Protein AF-A0A438CSS2-F1 (afdb_monomer_lite)

Secondary structure (DSSP, 8-state):
--HHHHHHHHHHHHHHHHHS--PPP--S---SHHHHHHHHHHT--TT-SS-------SSSHHHHHHHHHHHHGGG-SS-----SHHHHTTTTTT--

Foldseek 3Di:
DDPVVVVVVVVVVVVVVVVDDDQDDADDDDPPLVVLLVVQVVQDPLVDPDDGDDDDDDPCRVNSVSSNCRVCVVSDPDDDDDPPCVVVCVVPVNDD

Radius of gyration: 18.26 Å; chains: 1; bounding box: 40×34×48 Å

InterPro domains:
  IPR027417 P-loop containing nucleoside triphosphate hydrolase [G3DSA:3.40.50.300] (15-96)
  IPR027417 P-loop containing nucleoside triphosphate hydrolase [SSF52540] (20-92)
  IPR044974 Disease resistance protein, plants [PTHR11017] (5-90)

Organism: Vitis vinifera (NCBI:txid29760)

Sequence (96 aa):
MDRFEAEFIEDIIGEIRRLIPKLVHVGENMVGMDENLKEVKSLIDAQSNEVSMVGIYGIGKTTIAKVVYNDMLVQFKRHNFLENVREKSKDDDGLL

Structure (mmCIF, N/CA/C/O backbone):
data_AF-A0A438CSS2-F1
#
_entry.id   AF-A0A438CSS2-F1
#
loop_
_atom_site.group_PDB
_atom_site.id
_atom_site.type_symbol
_atom_site.label_atom_id
_atom_site.label_alt_id
_atom_site.label_comp_id
_atom_site.label_asym_id
_atom_site.label_entity_id
_atom_site.label_seq_id
_atom_site.pdbx_PDB_ins_code
_atom_site.Cartn_x
_atom_site.Cartn_y
_atom_site.Cartn_z
_atom_site.occupancy
_atom_site.B_iso_or_equiv
_atom_site.auth_seq_id
_atom_site.auth_comp_id
_atom_site.auth_asym_id
_atom_site.auth_atom_id
_atom_site.pdbx_PDB_model_num
ATOM 1 N N . MET A 1 1 ? 19.729 -12.582 -33.962 1.00 62.34 1 MET A N 1
ATOM 2 C CA . MET A 1 1 ? 19.394 -11.459 -33.075 1.00 62.34 1 MET A CA 1
ATOM 3 C C . MET A 1 1 ? 20.691 -10.721 -32.842 1.00 62.34 1 MET A C 1
ATOM 5 O O . MET A 1 1 ? 21.655 -11.355 -32.415 1.00 62.34 1 MET A O 1
ATOM 9 N N . ASP A 1 2 ? 20.753 -9.471 -33.277 1.00 84.81 2 ASP A N 1
ATOM 10 C CA . ASP A 1 2 ? 21.943 -8.631 -33.131 1.00 84.81 2 ASP A CA 1
ATOM 11 C C . ASP A 1 2 ? 22.145 -8.271 -31.646 1.00 84.81 2 ASP A C 1
ATOM 13 O O . ASP A 1 2 ? 21.181 -8.174 -30.883 1.00 84.81 2 ASP A O 1
ATOM 17 N N . ARG A 1 3 ? 23.392 -8.079 -31.211 1.00 80.56 3 ARG A N 1
ATOM 18 C CA . ARG A 1 3 ? 23.711 -7.659 -29.840 1.00 80.56 3 ARG A CA 1
ATOM 19 C C . ARG A 1 3 ? 23.076 -6.303 -29.517 1.00 80.56 3 ARG A C 1
ATOM 21 O O . ARG A 1 3 ? 22.608 -6.115 -28.400 1.00 80.56 3 ARG A O 1
ATOM 28 N N . PHE A 1 4 ? 23.008 -5.409 -30.504 1.00 87.88 4 PHE A N 1
ATOM 29 C CA . PHE A 1 4 ? 22.349 -4.107 -30.372 1.00 87.88 4 PHE A CA 1
ATOM 30 C C . PHE A 1 4 ? 20.827 -4.225 -30.221 1.00 87.88 4 PHE A C 1
ATOM 32 O O . PHE A 1 4 ? 20.227 -3.492 -29.440 1.00 87.88 4 PHE A O 1
ATOM 39 N N . GLU A 1 5 ? 20.195 -5.168 -30.927 1.00 89.19 5 GLU A N 1
ATOM 40 C CA . GLU A 1 5 ? 18.760 -5.440 -30.770 1.00 89.19 5 GLU A CA 1
ATOM 41 C C . GLU A 1 5 ? 18.449 -5.974 -29.368 1.00 89.19 5 GLU A C 1
ATOM 43 O O . GLU A 1 5 ? 17.453 -5.575 -28.770 1.00 89.19 5 GLU A O 1
ATOM 48 N N . ALA A 1 6 ? 19.301 -6.853 -28.829 1.00 92.25 6 ALA A N 1
ATOM 49 C CA . ALA A 1 6 ? 19.120 -7.411 -27.491 1.00 92.25 6 ALA A CA 1
ATOM 50 C C . ALA A 1 6 ? 19.229 -6.340 -26.389 1.00 92.25 6 ALA A C 1
ATOM 52 O O . ALA A 1 6 ? 18.357 -6.275 -25.527 1.00 92.25 6 ALA A O 1
ATOM 53 N N . GLU A 1 7 ? 20.242 -5.471 -26.452 1.00 94.31 7 GLU A N 1
ATOM 54 C CA . GLU A 1 7 ? 20.437 -4.367 -25.496 1.00 94.31 7 GLU A CA 1
ATOM 55 C C . GLU A 1 7 ? 19.260 -3.378 -25.532 1.00 94.31 7 GLU A C 1
ATOM 57 O O . GLU A 1 7 ? 18.692 -3.035 -24.497 1.00 94.31 7 GLU A O 1
ATOM 62 N N . PHE A 1 8 ? 18.795 -3.020 -26.732 1.00 94.06 8 PHE A N 1
ATOM 63 C CA . PHE A 1 8 ? 17.632 -2.147 -26.891 1.00 94.06 8 PHE A CA 1
ATOM 64 C C . PHE A 1 8 ? 1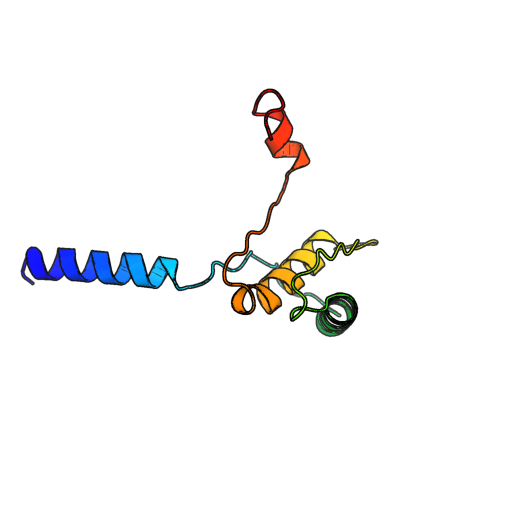6.339 -2.760 -26.323 1.00 94.06 8 PHE A C 1
ATOM 66 O O . PHE A 1 8 ? 15.521 -2.061 -25.722 1.00 94.06 8 PHE A O 1
ATOM 73 N N . ILE A 1 9 ? 16.142 -4.075 -26.477 1.00 94.81 9 ILE A N 1
ATOM 74 C CA . ILE A 1 9 ? 15.006 -4.787 -25.871 1.00 94.81 9 ILE A CA 1
ATOM 75 C C . ILE A 1 9 ? 15.110 -4.780 -24.339 1.00 94.81 9 ILE A C 1
ATOM 77 O O . ILE A 1 9 ? 14.093 -4.589 -23.667 1.00 94.81 9 ILE A O 1
ATOM 81 N N . GLU A 1 10 ? 16.302 -4.974 -23.773 1.00 95.12 10 GLU A N 1
ATOM 82 C CA . GLU A 1 10 ? 16.515 -4.928 -22.321 1.00 95.12 10 GLU A CA 1
ATOM 83 C C . GLU A 1 10 ? 16.206 -3.546 -21.737 1.00 95.12 10 GLU A C 1
ATOM 85 O O . GLU A 1 10 ? 15.513 -3.466 -20.716 1.00 95.12 10 GLU A O 1
ATOM 90 N N . ASP A 1 11 ? 16.615 -2.476 -22.419 1.00 94.94 11 ASP A N 1
ATOM 91 C CA . ASP A 1 11 ? 16.296 -1.098 -22.036 1.00 94.94 11 ASP A CA 1
ATOM 92 C C . ASP A 1 11 ? 14.782 -0.850 -22.032 1.00 94.94 11 ASP A C 1
ATOM 94 O O . ASP A 1 11 ? 14.226 -0.337 -21.054 1.00 94.94 11 ASP A O 1
ATOM 98 N N . ILE A 1 12 ? 14.079 -1.290 -23.085 1.00 94.38 12 ILE A N 1
ATOM 99 C CA . ILE A 1 12 ? 12.613 -1.194 -23.162 1.00 94.38 12 ILE A CA 1
ATOM 100 C C . ILE A 1 12 ? 11.957 -1.960 -22.007 1.00 94.38 12 ILE A C 1
ATOM 102 O O . ILE A 1 12 ? 11.047 -1.441 -21.354 1.00 94.38 12 ILE A O 1
ATOM 106 N N . ILE A 1 13 ? 12.406 -3.186 -21.726 1.00 93.50 13 ILE A N 1
ATOM 107 C CA . ILE A 1 13 ? 11.881 -3.993 -20.615 1.00 93.50 13 ILE A CA 1
ATOM 108 C C . ILE A 1 13 ? 12.140 -3.296 -19.274 1.00 93.50 13 ILE A C 1
ATOM 110 O O . ILE A 1 13 ? 11.265 -3.309 -18.401 1.00 93.50 13 ILE A O 1
ATOM 114 N N . GLY A 1 14 ? 13.317 -2.695 -19.095 1.00 89.44 14 GLY A N 1
ATOM 115 C CA . GLY A 1 14 ? 13.680 -1.927 -17.908 1.00 89.44 14 GLY A CA 1
ATOM 116 C C . GLY A 1 14 ? 12.716 -0.770 -17.661 1.00 89.44 14 GLY A C 1
ATOM 117 O O . GLY A 1 14 ? 12.168 -0.649 -16.563 1.00 89.44 14 GLY A O 1
ATOM 118 N N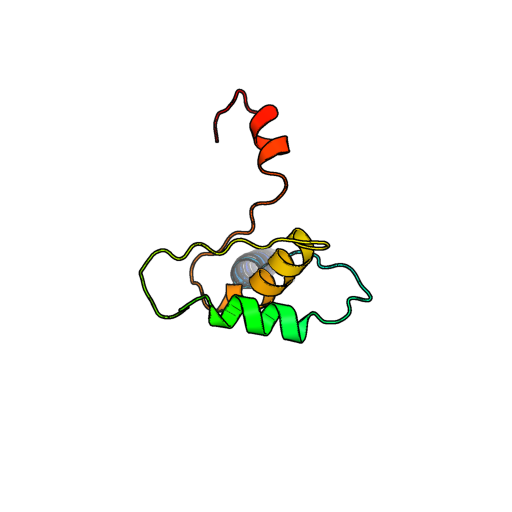 . GLU A 1 15 ? 12.436 0.020 -18.693 1.00 88.50 15 GLU A N 1
ATOM 119 C CA . GLU A 1 15 ? 11.516 1.154 -18.597 1.00 88.50 15 GLU A CA 1
ATOM 120 C C . GLU A 1 15 ? 10.063 0.708 -18.377 1.00 88.50 15 GLU A C 1
ATOM 122 O O . GLU A 1 15 ? 9.392 1.224 -17.480 1.00 88.50 15 GLU A O 1
ATOM 127 N N . ILE A 1 16 ? 9.590 -0.333 -19.071 1.00 87.06 16 ILE A N 1
ATOM 128 C CA . ILE A 1 16 ? 8.254 -0.907 -18.826 1.00 87.06 16 ILE A CA 1
ATOM 129 C C . ILE A 1 16 ? 8.120 -1.379 -17.372 1.00 87.06 16 ILE A C 1
ATOM 131 O O . ILE A 1 16 ? 7.124 -1.082 -16.712 1.00 87.06 16 ILE A O 1
ATOM 135 N N . ARG A 1 17 ? 9.127 -2.072 -16.826 1.00 82.75 17 ARG A N 1
ATOM 136 C CA . ARG A 1 17 ? 9.117 -2.536 -15.426 1.00 82.75 17 ARG A CA 1
ATOM 137 C C . ARG A 1 17 ? 9.053 -1.394 -14.413 1.00 82.75 17 ARG A C 1
ATOM 139 O O . ARG A 1 17 ? 8.558 -1.615 -13.311 1.00 82.75 17 ARG A O 1
ATOM 146 N N . ARG A 1 18 ? 9.564 -0.206 -14.750 1.00 77.81 18 ARG A N 1
ATOM 147 C CA . ARG A 1 18 ? 9.467 0.994 -13.899 1.00 77.81 18 ARG A CA 1
ATOM 148 C C . ARG A 1 18 ? 8.086 1.635 -13.963 1.00 77.81 18 ARG A C 1
ATOM 150 O O . ARG A 1 18 ? 7.664 2.234 -12.980 1.00 77.81 18 ARG A O 1
ATOM 157 N N . LEU A 1 19 ? 7.402 1.500 -15.098 1.00 78.94 19 LEU A N 1
ATOM 158 C CA . LEU A 1 19 ? 6.041 1.996 -15.305 1.00 78.94 19 LEU A CA 1
ATOM 159 C C . LEU A 1 19 ? 4.977 1.072 -14.702 1.00 78.94 19 LEU A C 1
ATOM 161 O O . LEU A 1 19 ? 3.912 1.550 -14.321 1.00 78.94 19 LEU A O 1
ATOM 165 N N . ILE A 1 20 ? 5.251 -0.233 -14.603 1.00 81.62 20 ILE A N 1
ATOM 166 C CA . ILE A 1 20 ? 4.342 -1.190 -13.967 1.00 81.62 20 ILE A CA 1
ATOM 167 C C . ILE A 1 20 ? 4.418 -1.013 -12.447 1.00 81.62 20 ILE A C 1
ATOM 169 O O . ILE A 1 20 ? 5.473 -1.253 -11.848 1.00 81.62 20 ILE A O 1
ATOM 173 N N . PRO A 1 21 ? 3.308 -0.651 -11.789 1.00 80.56 21 PRO A N 1
ATOM 174 C CA . PRO A 1 21 ? 3.329 -0.510 -10.353 1.00 80.56 21 PRO A CA 1
ATOM 175 C C . PRO A 1 21 ? 3.514 -1.864 -9.666 1.00 80.56 21 PRO A C 1
ATOM 177 O O . PRO A 1 21 ? 2.850 -2.852 -9.987 1.00 80.56 21 PRO A O 1
ATOM 180 N N . LYS A 1 22 ? 4.418 -1.912 -8.687 1.00 84.62 22 LYS A N 1
ATOM 181 C CA . LYS A 1 22 ? 4.652 -3.116 -7.888 1.00 84.62 22 LYS A CA 1
ATOM 182 C C . LYS A 1 22 ? 3.564 -3.247 -6.830 1.00 84.62 22 LYS A C 1
ATOM 184 O O . LYS A 1 22 ? 3.551 -2.494 -5.860 1.00 84.62 22 LYS A O 1
ATOM 189 N N . LEU A 1 23 ? 2.678 -4.220 -7.021 1.00 90.06 23 LEU A N 1
ATOM 190 C CA . LEU A 1 23 ? 1.676 -4.576 -6.024 1.00 90.06 23 LEU A CA 1
ATOM 191 C C . LEU A 1 23 ? 2.346 -5.216 -4.808 1.00 90.06 23 LEU A C 1
ATOM 193 O O . LEU A 1 23 ? 3.269 -6.025 -4.936 1.00 90.06 23 LEU A O 1
ATOM 197 N N . VAL A 1 24 ? 1.845 -4.889 -3.624 1.00 93.00 24 VAL A N 1
ATOM 198 C CA . VAL A 1 24 ? 2.243 -5.567 -2.393 1.00 93.00 24 VAL A CA 1
ATOM 199 C C . VAL A 1 24 ? 1.505 -6.895 -2.316 1.00 93.00 24 VAL A C 1
ATOM 201 O O . VAL A 1 24 ? 0.304 -6.956 -2.575 1.00 93.00 24 VAL A O 1
ATOM 204 N N . HIS A 1 25 ? 2.203 -7.966 -1.938 1.00 92.31 25 HIS A N 1
ATOM 205 C CA . HIS A 1 25 ? 1.558 -9.262 -1.769 1.00 92.31 25 HIS A CA 1
ATOM 206 C C . HIS A 1 25 ? 0.494 -9.202 -0.665 1.00 92.31 25 HIS A C 1
ATOM 208 O O . HIS A 1 25 ? 0.776 -8.868 0.494 1.00 92.31 25 HIS A O 1
ATOM 214 N N . VAL A 1 26 ? -0.723 -9.562 -1.058 1.00 90.44 26 VAL A N 1
ATOM 215 C CA . VAL A 1 26 ? -1.898 -9.747 -0.214 1.00 90.44 26 VAL A CA 1
ATOM 216 C C . VAL A 1 26 ? -2.194 -11.245 -0.251 1.00 90.44 26 VAL A C 1
ATOM 218 O O . VAL A 1 26 ? -2.269 -11.819 -1.333 1.00 90.44 26 VAL A O 1
ATOM 221 N N . GLY A 1 27 ? -2.272 -11.888 0.917 1.00 86.06 27 GLY A N 1
ATOM 222 C CA . GLY A 1 27 ? -2.549 -13.326 1.013 1.00 86.06 27 GLY A CA 1
ATOM 223 C C . GLY A 1 27 ? -3.911 -13.733 0.426 1.00 86.06 27 GLY A C 1
ATOM 224 O O . GLY A 1 27 ? -4.711 -12.900 0.007 1.00 86.06 27 GLY A O 1
ATOM 225 N N . GLU A 1 28 ? -4.195 -15.030 0.421 1.00 85.00 28 GLU A N 1
ATOM 226 C CA . GLU A 1 28 ? -5.423 -15.584 -0.166 1.00 85.00 28 GLU A CA 1
ATOM 227 C C . GLU A 1 28 ? -6.589 -15.668 0.842 1.00 85.00 28 GLU A C 1
ATOM 229 O O . GLU A 1 28 ? -6.395 -15.543 2.051 1.00 85.00 28 GLU A O 1
ATOM 234 N N . ASN A 1 29 ? -7.804 -15.931 0.336 1.00 80.81 29 ASN A N 1
ATOM 235 C CA . ASN A 1 29 ? -9.013 -16.260 1.115 1.00 80.81 29 ASN A CA 1
ATOM 236 C C . ASN A 1 29 ? -9.459 -15.198 2.129 1.00 80.81 29 ASN A C 1
ATOM 238 O O . ASN A 1 29 ? -9.779 -15.499 3.280 1.00 80.81 29 ASN A O 1
ATOM 242 N N . MET A 1 30 ? -9.505 -13.942 1.699 1.00 82.25 30 MET A N 1
ATOM 243 C CA . MET A 1 30 ? -9.881 -12.838 2.574 1.00 82.25 30 MET A CA 1
ATOM 244 C C . MET A 1 30 ? -11.340 -12.450 2.384 1.00 82.25 30 MET A C 1
ATOM 246 O O . MET A 1 30 ? -11.804 -12.260 1.264 1.00 82.25 30 MET A O 1
ATOM 250 N N . VAL A 1 31 ? -12.059 -12.320 3.494 1.00 84.38 31 VAL A N 1
ATOM 251 C CA . VAL A 1 31 ? -13.494 -12.025 3.508 1.00 84.38 31 VAL A CA 1
ATOM 252 C C . VAL A 1 31 ? -13.710 -10.587 3.974 1.00 84.38 31 VAL A C 1
ATOM 254 O O . VAL A 1 31 ? -13.008 -10.112 4.864 1.00 84.38 31 VAL A O 1
ATOM 257 N N . GLY A 1 32 ? -14.673 -9.889 3.368 1.00 84.31 32 GLY A N 1
ATOM 258 C CA . GLY A 1 32 ? -15.047 -8.526 3.766 1.00 84.31 32 GLY A CA 1
ATOM 259 C C . GLY A 1 32 ? -14.059 -7.438 3.332 1.00 84.31 32 GLY A C 1
ATOM 260 O O . GLY A 1 32 ? -14.066 -6.342 3.888 1.00 84.31 32 GLY A O 1
ATOM 261 N N . MET A 1 33 ? -13.182 -7.710 2.359 1.00 88.06 33 MET A N 1
ATOM 262 C CA . MET A 1 33 ? -12.241 -6.703 1.849 1.00 88.06 33 MET A CA 1
ATOM 263 C C . MET A 1 33 ? -12.944 -5.511 1.209 1.00 88.06 33 MET A C 1
ATOM 265 O O . MET A 1 33 ? -12.529 -4.383 1.448 1.00 88.06 33 MET A O 1
ATOM 269 N N . ASP A 1 34 ? -14.003 -5.750 0.438 1.00 90.75 34 ASP A N 1
ATOM 270 C CA . ASP A 1 34 ? -14.692 -4.694 -0.308 1.00 90.75 34 ASP A CA 1
ATOM 271 C C . ASP A 1 34 ? -15.293 -3.633 0.624 1.00 90.75 34 ASP A C 1
ATOM 273 O O . ASP A 1 34 ? -15.199 -2.435 0.354 1.00 90.75 34 ASP A O 1
ATOM 277 N N . GLU A 1 35 ? -15.859 -4.061 1.756 1.00 92.31 35 GLU A N 1
ATOM 278 C CA . GLU A 1 35 ? -16.423 -3.168 2.772 1.00 92.31 35 GLU A CA 1
ATOM 279 C C . GLU A 1 35 ? -15.330 -2.347 3.459 1.00 92.31 35 GLU A C 1
ATOM 281 O O . GLU A 1 35 ? -15.415 -1.119 3.484 1.00 92.31 35 GLU A O 1
ATOM 286 N N . ASN A 1 36 ? -14.262 -3.007 3.924 1.00 92.00 36 ASN A N 1
ATOM 287 C CA . ASN A 1 36 ? -13.113 -2.339 4.542 1.00 92.00 36 ASN A CA 1
ATOM 288 C C . ASN A 1 36 ? -12.447 -1.340 3.579 1.00 92.00 36 ASN A C 1
ATOM 290 O O . ASN A 1 36 ? -12.088 -0.229 3.967 1.00 92.00 36 ASN A O 1
ATOM 294 N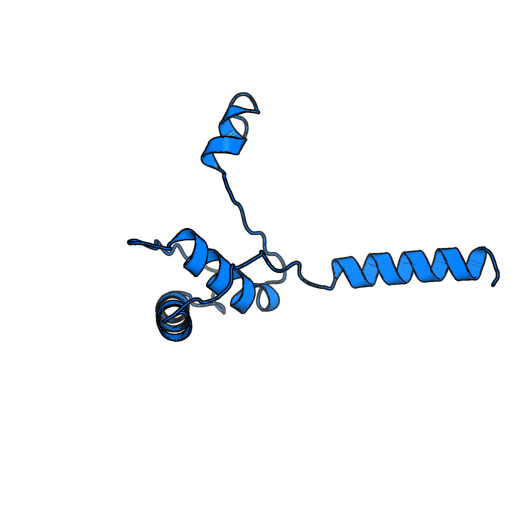 N . LEU A 1 37 ? -12.289 -1.720 2.307 1.00 92.62 37 LEU A N 1
ATOM 295 C CA . LEU A 1 37 ? -11.725 -0.865 1.266 1.00 92.62 37 LEU A CA 1
ATOM 296 C C . LEU A 1 37 ? -12.603 0.368 1.042 1.00 92.62 37 LEU A C 1
ATOM 298 O O . LEU A 1 37 ? -12.093 1.488 0.990 1.00 92.62 37 LEU A O 1
ATOM 302 N N . LYS A 1 38 ? -13.921 0.175 0.931 1.00 94.25 38 LYS A N 1
ATOM 303 C CA . LYS A 1 38 ? -14.882 1.267 0.755 1.00 94.25 38 LYS A CA 1
ATOM 304 C C . LYS A 1 38 ? -14.865 2.229 1.941 1.00 94.25 38 LYS A C 1
ATOM 306 O O . LYS A 1 38 ? -14.876 3.441 1.725 1.00 94.25 38 LYS A O 1
ATOM 311 N N . GLU A 1 39 ? -14.823 1.706 3.163 1.00 94.00 39 GLU A N 1
ATOM 312 C CA . GLU A 1 39 ? -14.762 2.515 4.381 1.00 94.00 39 GLU A CA 1
ATOM 313 C C . GLU A 1 39 ? -13.494 3.373 4.404 1.00 94.00 39 GLU A C 1
ATOM 315 O O . GLU A 1 39 ? -13.593 4.597 4.482 1.00 94.00 39 GLU A O 1
ATOM 320 N N . VAL A 1 40 ? -12.312 2.772 4.221 1.00 94.06 40 VAL A N 1
ATOM 321 C CA . VAL A 1 40 ? -11.043 3.519 4.227 1.00 94.06 40 VAL A CA 1
ATOM 322 C C . VAL A 1 40 ? -11.000 4.558 3.104 1.00 94.06 40 VAL A C 1
ATOM 324 O O . VAL A 1 40 ? -10.616 5.700 3.348 1.00 94.06 40 VAL A O 1
ATOM 327 N N . LYS A 1 41 ? -11.447 4.213 1.889 1.00 92.88 41 LYS A N 1
ATOM 328 C CA . LYS A 1 41 ? -11.487 5.163 0.762 1.00 92.88 41 LYS A CA 1
ATOM 329 C C . LYS A 1 41 ? -12.418 6.340 1.019 1.00 92.88 41 LYS A C 1
ATOM 331 O O . LYS A 1 41 ? -12.121 7.437 0.569 1.00 92.88 41 LYS A O 1
ATOM 336 N N . SER A 1 42 ? -13.513 6.144 1.755 1.00 94.31 42 SER A N 1
ATOM 337 C CA . SER A 1 42 ? -14.426 7.243 2.094 1.00 94.31 42 SER A CA 1
ATOM 338 C C . SER A 1 42 ? -13.795 8.306 3.004 1.00 94.31 42 SER A C 1
ATOM 340 O O . SER A 1 42 ? -14.280 9.432 3.047 1.00 94.31 42 SER A O 1
ATOM 342 N N . LEU A 1 43 ? -12.699 7.965 3.694 1.00 93.94 43 LEU A N 1
ATOM 343 C CA . LEU A 1 43 ? -11.945 8.868 4.568 1.00 93.94 43 LEU A CA 1
ATOM 344 C C . LEU A 1 43 ? -10.808 9.602 3.838 1.00 93.94 43 LEU A C 1
ATOM 346 O O . LEU A 1 43 ? -10.183 10.492 4.416 1.00 93.94 43 LEU A O 1
ATOM 350 N N . ILE A 1 44 ? -10.506 9.222 2.592 1.00 91.12 44 ILE A N 1
ATOM 351 C CA . ILE A 1 44 ? -9.389 9.765 1.815 1.00 91.12 44 ILE A CA 1
ATOM 352 C C . ILE A 1 44 ? -9.942 10.553 0.630 1.00 91.12 44 ILE A C 1
ATOM 354 O O . ILE A 1 44 ? -10.489 9.980 -0.310 1.00 91.12 44 ILE A O 1
ATOM 358 N N . ASP A 1 45 ? -9.723 11.866 0.631 1.00 89.19 45 ASP A N 1
ATOM 359 C CA . ASP A 1 45 ? -9.900 12.670 -0.574 1.00 89.19 45 ASP A CA 1
ATOM 360 C C . ASP A 1 45 ? -8.648 12.567 -1.454 1.00 89.19 45 ASP A C 1
ATOM 362 O O . ASP A 1 45 ? -7.673 13.296 -1.276 1.00 89.19 45 ASP A O 1
ATOM 366 N N . ALA A 1 46 ? -8.671 11.635 -2.409 1.00 84.56 46 ALA A N 1
ATOM 367 C CA . ALA A 1 46 ? -7.551 11.387 -3.316 1.00 84.56 46 ALA A CA 1
ATOM 368 C C . ALA A 1 46 ? -7.283 12.536 -4.312 1.00 84.56 46 ALA A C 1
ATOM 370 O O . ALA A 1 46 ? -6.259 12.511 -4.993 1.00 84.56 46 ALA A O 1
ATOM 371 N N . GLN A 1 47 ? -8.184 13.520 -4.427 1.00 87.06 47 GLN A N 1
ATOM 372 C CA . GLN A 1 47 ? -8.006 14.680 -5.310 1.00 87.06 47 GLN A CA 1
ATOM 373 C C . GLN A 1 47 ? -7.444 15.901 -4.574 1.00 87.06 47 GLN A C 1
ATOM 375 O O . GLN A 1 47 ? -7.019 16.864 -5.218 1.00 87.06 47 GLN A O 1
ATOM 380 N N . SER A 1 48 ? -7.426 15.870 -3.241 1.00 88.44 48 SER A N 1
ATOM 381 C CA . SER A 1 48 ? -6.835 16.930 -2.435 1.00 88.44 48 SER A CA 1
ATOM 382 C C . SER A 1 48 ? -5.306 16.862 -2.465 1.00 88.44 48 SER A C 1
ATOM 384 O O . SER A 1 48 ? -4.705 15.790 -2.440 1.00 88.44 48 SER A O 1
ATOM 386 N N . ASN A 1 49 ? -4.664 18.032 -2.475 1.00 86.88 49 ASN A N 1
ATOM 387 C CA . ASN A 1 49 ? -3.215 18.156 -2.282 1.00 86.88 49 ASN A CA 1
ATOM 388 C C . ASN A 1 49 ? -2.829 18.253 -0.793 1.00 86.88 49 ASN A C 1
ATOM 390 O O . ASN A 1 49 ? -1.656 18.455 -0.475 1.00 86.88 49 ASN A O 1
ATOM 394 N N . GLU A 1 50 ? -3.800 18.165 0.118 1.00 91.25 50 GLU A N 1
ATOM 395 C CA . GLU A 1 50 ? -3.558 18.187 1.558 1.00 91.25 50 GLU A CA 1
ATOM 396 C C . GLU A 1 50 ? -3.133 16.814 2.096 1.00 91.25 50 GLU A C 1
ATOM 398 O O . GLU A 1 50 ? -3.377 15.765 1.499 1.00 91.25 50 GLU A O 1
ATOM 403 N N . VAL A 1 51 ? -2.482 16.815 3.261 1.00 88.88 51 VAL A N 1
ATOM 404 C CA . VAL A 1 51 ? -2.064 15.582 3.935 1.00 88.88 51 VAL A CA 1
ATOM 405 C C . VAL A 1 51 ? -3.255 14.976 4.672 1.00 88.88 51 VAL A C 1
ATOM 407 O O . VAL A 1 51 ? -3.812 15.603 5.570 1.00 88.88 51 VAL A O 1
ATOM 410 N N . SER A 1 52 ? -3.590 13.726 4.351 1.00 89.62 52 SER A N 1
ATOM 411 C CA . SER A 1 52 ? -4.562 12.924 5.099 1.00 89.62 52 SER A CA 1
ATOM 412 C C . SER A 1 52 ? -3.863 11.797 5.861 1.00 89.62 52 SER A C 1
ATOM 414 O O . SER A 1 52 ? -2.960 11.141 5.339 1.00 89.62 52 SER A O 1
ATOM 416 N N . MET A 1 53 ? -4.282 11.569 7.107 1.00 92.62 53 MET A N 1
ATOM 417 C CA . MET A 1 53 ? -3.823 10.459 7.943 1.00 92.62 53 MET A CA 1
ATOM 418 C C . MET A 1 53 ? -5.015 9.598 8.350 1.00 92.62 53 MET A C 1
ATOM 420 O O . MET A 1 53 ? -5.942 10.080 8.996 1.00 92.62 53 MET A O 1
ATOM 424 N N . VAL A 1 54 ? -4.959 8.307 8.015 1.00 93.00 54 VAL A N 1
ATOM 425 C CA . VAL A 1 54 ? -5.990 7.322 8.366 1.00 93.00 54 VAL A CA 1
ATOM 426 C C . VAL A 1 54 ? -5.380 6.226 9.234 1.00 93.00 54 VAL A C 1
ATOM 428 O O . VAL A 1 54 ? -4.393 5.594 8.859 1.00 93.00 54 VAL A O 1
ATOM 431 N N . GLY A 1 55 ? -5.974 5.996 10.404 1.00 94.00 55 GLY A N 1
ATOM 432 C CA . GLY A 1 55 ? -5.611 4.899 11.299 1.00 94.00 55 GLY A CA 1
ATOM 433 C C . GLY A 1 55 ? -6.543 3.703 11.116 1.00 94.00 55 GLY A C 1
ATOM 434 O O . GLY A 1 55 ? -7.757 3.861 11.150 1.00 94.00 55 GLY A O 1
ATOM 435 N N . ILE A 1 56 ? -5.982 2.499 10.973 1.00 94.31 56 ILE A N 1
ATOM 436 C CA . ILE A 1 56 ? -6.746 1.243 10.921 1.00 94.31 56 ILE A CA 1
ATOM 437 C C . ILE A 1 56 ? -6.563 0.513 12.255 1.00 94.31 56 ILE A C 1
ATOM 439 O O . ILE A 1 56 ? -5.432 0.276 12.683 1.00 94.31 56 ILE A O 1
ATOM 443 N N . TYR A 1 57 ? -7.660 0.132 12.909 1.00 92.19 57 TYR A N 1
ATOM 444 C CA . TYR A 1 57 ? -7.663 -0.636 14.160 1.00 92.19 57 TYR A CA 1
ATOM 445 C C . TYR A 1 57 ? -8.281 -2.036 13.958 1.00 92.19 57 TYR A C 1
ATOM 447 O O . TYR A 1 57 ? -8.892 -2.303 12.932 1.00 92.19 57 TYR A O 1
ATOM 455 N N . GLY A 1 58 ? -8.092 -2.958 14.912 1.00 88.31 58 GLY A N 1
ATOM 456 C CA . GLY A 1 58 ? -8.675 -4.309 14.868 1.00 88.31 58 GLY A CA 1
ATOM 457 C C . GLY A 1 58 ? -7.725 -5.415 14.385 1.00 88.31 58 GLY A C 1
ATOM 458 O O . GLY A 1 58 ? -6.504 -5.330 14.553 1.00 88.31 58 GLY A O 1
ATOM 459 N N . ILE A 1 59 ? -8.277 -6.492 13.824 1.00 88.62 59 ILE A N 1
ATOM 460 C CA . ILE A 1 59 ? -7.533 -7.654 13.303 1.00 88.62 59 ILE A CA 1
ATOM 461 C C . ILE A 1 59 ? -7.346 -7.485 11.789 1.00 88.62 59 ILE A C 1
ATOM 463 O O . ILE A 1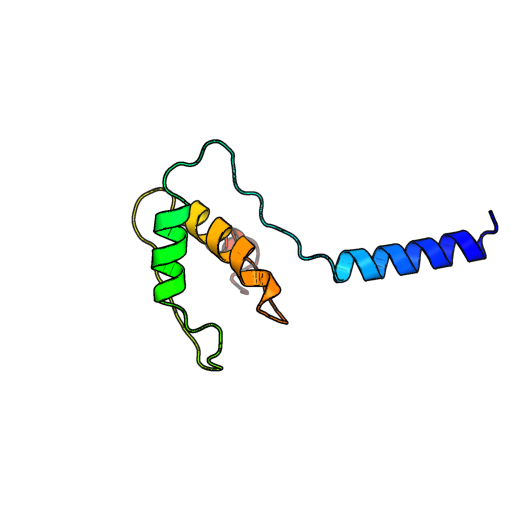 59 ? -8.212 -6.950 11.115 1.00 88.62 59 ILE A O 1
ATOM 467 N N . GLY A 1 60 ? -6.195 -7.896 11.247 1.00 88.50 60 GLY A N 1
ATOM 468 C CA . GLY A 1 60 ? -5.937 -7.789 9.803 1.00 88.50 60 GLY A CA 1
ATOM 469 C C . GLY A 1 60 ? -5.600 -6.378 9.301 1.00 88.50 60 GLY A C 1
ATOM 470 O O . GLY A 1 60 ? -5.565 -6.158 8.098 1.00 88.50 60 GLY A O 1
ATOM 471 N N . LYS A 1 61 ? -5.290 -5.428 10.195 1.00 93.69 61 LYS A N 1
ATOM 472 C CA . LYS A 1 61 ? -4.959 -4.022 9.870 1.00 93.69 61 LYS A CA 1
ATOM 473 C C . LYS A 1 61 ? -3.964 -3.872 8.717 1.00 93.69 61 LYS A C 1
ATOM 475 O O . LYS A 1 61 ? -4.249 -3.203 7.732 1.00 93.69 61 LYS A O 1
ATOM 480 N N . THR A 1 62 ? -2.802 -4.520 8.833 1.00 92.56 62 THR A N 1
ATOM 481 C CA . THR A 1 62 ? -1.742 -4.470 7.814 1.00 92.56 62 THR A CA 1
ATOM 482 C C . THR A 1 62 ? -2.237 -5.011 6.482 1.00 92.56 62 THR A C 1
ATOM 484 O O . THR A 1 62 ? -1.875 -4.508 5.427 1.00 92.56 62 THR A O 1
ATOM 487 N N . THR A 1 63 ? -3.091 -6.024 6.528 1.00 93.69 63 THR A N 1
ATOM 488 C CA . THR A 1 63 ? -3.674 -6.635 5.346 1.00 93.69 63 THR A CA 1
ATOM 489 C C . THR A 1 63 ? -4.645 -5.694 4.641 1.00 93.69 63 THR A C 1
ATOM 491 O O . THR A 1 63 ? -4.524 -5.507 3.434 1.00 93.69 63 THR A O 1
ATOM 494 N N . ILE A 1 64 ? -5.533 -5.031 5.386 1.00 94.25 64 ILE A N 1
ATOM 495 C CA . ILE A 1 64 ? -6.423 -3.992 4.848 1.00 94.25 64 ILE A CA 1
ATOM 496 C C . ILE A 1 64 ? -5.594 -2.846 4.251 1.00 94.25 64 ILE A C 1
ATOM 498 O O . ILE A 1 64 ? -5.849 -2.432 3.124 1.00 94.25 64 ILE A O 1
ATOM 502 N N . ALA A 1 65 ? -4.543 -2.395 4.945 1.00 94.25 65 ALA A N 1
ATOM 503 C CA . ALA A 1 65 ? -3.645 -1.356 4.437 1.00 94.25 65 ALA A CA 1
ATOM 504 C C . ALA A 1 65 ? -3.000 -1.739 3.091 1.00 94.25 65 ALA A C 1
ATOM 506 O O . ALA A 1 65 ? -2.901 -0.899 2.199 1.00 94.25 65 ALA A O 1
ATOM 507 N N . LYS A 1 66 ? -2.597 -3.006 2.916 1.00 95.00 66 LYS A N 1
ATOM 508 C CA . LYS A 1 66 ? -2.048 -3.513 1.646 1.00 95.00 66 LYS A CA 1
ATOM 509 C C . LYS A 1 66 ? -3.082 -3.509 0.519 1.00 95.00 66 LYS A C 1
ATOM 511 O O . LYS A 1 66 ? -2.747 -3.134 -0.600 1.00 95.00 66 LYS A O 1
ATOM 516 N N . VAL A 1 67 ? -4.325 -3.900 0.806 1.00 94.50 67 VAL A N 1
ATOM 517 C CA . VAL A 1 67 ? -5.426 -3.875 -0.176 1.00 94.50 67 VAL A CA 1
ATOM 518 C C . VAL A 1 67 ? -5.710 -2.450 -0.632 1.00 94.50 67 VAL A C 1
ATOM 520 O O . VAL A 1 67 ? -5.727 -2.188 -1.831 1.00 94.50 67 VAL A O 1
ATOM 523 N N . VAL A 1 68 ? -5.864 -1.524 0.318 1.00 94.25 68 VAL A N 1
ATOM 524 C CA . VAL A 1 68 ? -6.097 -0.100 0.034 1.00 94.25 68 VAL A CA 1
ATOM 525 C C . VAL A 1 68 ? -4.949 0.480 -0.789 1.00 94.25 68 VAL A C 1
ATOM 527 O O . VAL A 1 68 ? -5.188 1.154 -1.788 1.00 94.25 68 VAL A O 1
ATOM 530 N N . TYR A 1 69 ? -3.700 0.178 -0.422 1.00 94.31 69 TYR A N 1
ATOM 531 C CA . TYR A 1 69 ? -2.534 0.607 -1.190 1.00 94.31 69 TYR A CA 1
ATOM 532 C C . TYR A 1 69 ? -2.584 0.107 -2.637 1.00 94.31 69 TYR A C 1
ATOM 534 O O . TYR A 1 69 ? -2.439 0.906 -3.561 1.00 94.31 69 TYR A O 1
ATOM 542 N N . ASN A 1 70 ? -2.824 -1.193 -2.836 1.00 93.69 70 ASN A N 1
ATOM 543 C CA . ASN A 1 70 ? -2.889 -1.803 -4.163 1.00 93.69 70 ASN A CA 1
ATOM 544 C C . ASN A 1 70 ? -3.989 -1.195 -5.046 1.00 93.69 70 ASN A C 1
ATOM 546 O O . ASN A 1 70 ? -3.770 -1.018 -6.242 1.00 93.69 70 ASN A O 1
ATOM 550 N N . ASP A 1 71 ? -5.138 -0.850 -4.462 1.00 92.88 71 ASP A N 1
ATOM 551 C CA . ASP A 1 71 ? -6.256 -0.211 -5.167 1.00 92.88 71 ASP A CA 1
ATOM 552 C C . ASP A 1 71 ? -5.960 1.249 -5.555 1.00 92.88 71 ASP A C 1
ATOM 554 O O . ASP A 1 71 ? -6.348 1.718 -6.627 1.00 92.88 71 ASP A O 1
ATOM 558 N N . MET A 1 72 ? -5.253 1.984 -4.694 1.00 91.19 72 MET A N 1
ATOM 559 C CA . MET A 1 72 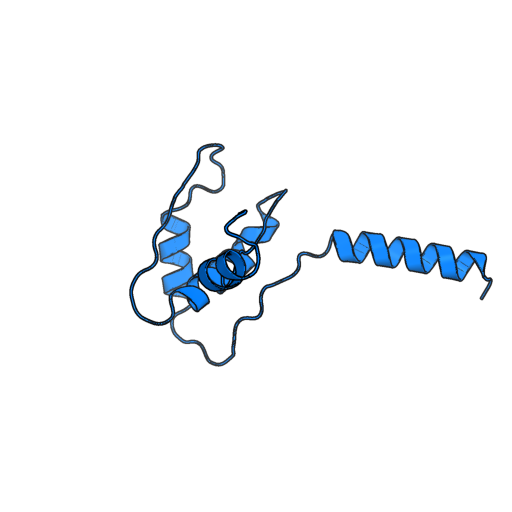? -5.088 3.431 -4.848 1.00 91.19 72 MET A CA 1
ATOM 560 C C . MET A 1 72 ? -3.790 3.850 -5.536 1.00 91.19 72 MET A C 1
ATOM 562 O O . MET A 1 72 ? -3.735 4.951 -6.077 1.00 91.19 72 MET A O 1
ATOM 566 N N . LEU A 1 73 ? -2.750 3.014 -5.549 1.00 91.06 73 LEU A N 1
ATOM 567 C CA . LEU A 1 73 ? -1.407 3.410 -5.994 1.00 91.06 73 LEU A CA 1
ATOM 568 C C . LEU A 1 73 ? -1.359 4.019 -7.404 1.00 91.06 73 LEU A C 1
ATOM 570 O O . LEU A 1 73 ? -0.578 4.937 -7.633 1.00 91.06 73 LEU A O 1
ATOM 574 N N . VAL A 1 74 ? -2.230 3.588 -8.325 1.00 88.38 74 VAL A N 1
ATOM 575 C CA . VAL A 1 74 ? -2.263 4.105 -9.708 1.00 88.38 74 VAL A CA 1
ATOM 576 C C . VAL A 1 74 ? -2.786 5.539 -9.800 1.00 88.38 74 VAL A C 1
ATOM 578 O O . VAL A 1 74 ? -2.585 6.205 -10.812 1.00 88.38 74 VAL A O 1
ATOM 581 N N . GLN A 1 75 ? -3.447 6.023 -8.748 1.00 88.69 75 GLN A N 1
ATOM 582 C CA . GLN A 1 75 ? -3.966 7.388 -8.658 1.00 88.69 75 GLN A CA 1
ATOM 583 C C . GLN A 1 75 ? -2.867 8.387 -8.263 1.00 88.69 75 GLN A C 1
ATOM 585 O O . GLN A 1 75 ? -3.045 9.593 -8.418 1.00 88.69 75 GLN A O 1
ATOM 590 N N . PHE A 1 76 ? -1.710 7.905 -7.794 1.00 85.75 76 PHE A N 1
ATOM 591 C CA . PHE A 1 76 ? -0.615 8.740 -7.315 1.00 85.75 76 PHE A CA 1
ATOM 592 C C . PHE A 1 76 ? 0.619 8.609 -8.210 1.00 85.75 76 PHE A C 1
ATOM 594 O O . PHE A 1 76 ? 1.126 7.519 -8.451 1.00 85.75 76 PHE A O 1
ATOM 601 N N . LYS A 1 77 ? 1.190 9.744 -8.636 1.00 85.50 77 LYS A N 1
ATOM 602 C CA . LYS A 1 77 ? 2.446 9.764 -9.417 1.00 85.50 77 LYS A CA 1
ATOM 603 C C . LYS A 1 77 ? 3.637 9.184 -8.642 1.00 85.50 77 LYS A C 1
ATOM 605 O O . LYS A 1 77 ? 4.598 8.705 -9.238 1.00 85.50 77 LYS A O 1
ATOM 610 N N . ARG A 1 78 ? 3.614 9.298 -7.313 1.00 85.50 78 ARG A N 1
ATOM 611 C CA . ARG A 1 78 ? 4.617 8.741 -6.403 1.00 85.50 78 ARG A CA 1
ATOM 612 C C . ARG A 1 78 ? 3.889 8.013 -5.289 1.00 85.50 78 ARG A C 1
ATOM 614 O O . ARG A 1 78 ? 3.040 8.603 -4.633 1.00 85.50 78 ARG A O 1
ATOM 621 N N . HIS A 1 79 ? 4.252 6.760 -5.065 1.00 88.75 79 HIS A N 1
ATOM 622 C CA . HIS A 1 79 ? 3.666 5.925 -4.029 1.00 88.75 79 HIS A CA 1
ATOM 623 C C . HIS A 1 79 ? 4.734 4.993 -3.458 1.00 88.75 79 HIS A C 1
ATOM 625 O O . HIS A 1 79 ? 5.663 4.587 -4.155 1.00 88.75 79 HIS A O 1
ATOM 631 N N . ASN A 1 80 ? 4.604 4.631 -2.184 1.00 90.06 80 ASN A N 1
ATOM 632 C CA . ASN A 1 80 ? 5.452 3.626 -1.554 1.00 90.06 80 ASN A CA 1
ATOM 633 C C . ASN A 1 80 ? 4.690 2.950 -0.410 1.00 90.06 80 ASN A C 1
ATOM 635 O O . ASN A 1 80 ? 3.886 3.603 0.252 1.00 90.06 80 ASN A O 1
ATOM 639 N N . PHE A 1 81 ? 4.936 1.660 -0.193 1.00 92.62 81 PHE A N 1
ATOM 640 C CA . PHE A 1 81 ? 4.387 0.924 0.939 1.00 92.62 81 PHE A CA 1
ATOM 641 C C . PHE A 1 81 ? 5.517 0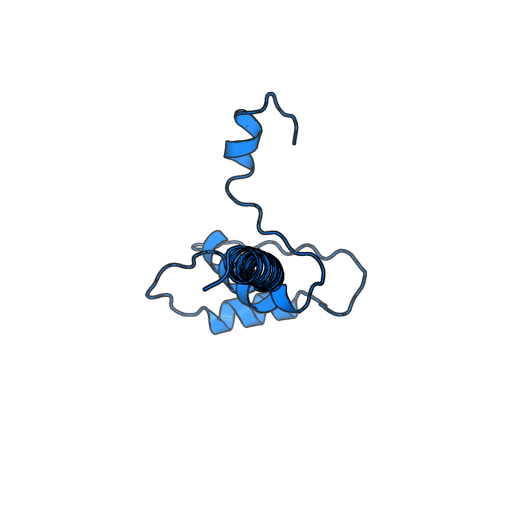.583 1.907 1.00 92.62 81 PHE A C 1
ATOM 643 O O . PHE A 1 81 ? 6.398 -0.219 1.600 1.00 92.62 81 PHE A O 1
ATOM 650 N N . LEU A 1 82 ? 5.498 1.212 3.080 1.00 92.06 82 LEU A N 1
ATOM 651 C CA . LEU A 1 82 ? 6.520 1.018 4.102 1.00 92.06 82 LEU A CA 1
ATOM 652 C C . LEU A 1 82 ? 6.063 -0.050 5.096 1.00 92.06 82 LEU A C 1
ATOM 654 O O . LEU A 1 82 ? 5.202 0.188 5.939 1.00 92.06 82 LEU A O 1
ATOM 658 N N . GLU A 1 83 ? 6.657 -1.236 5.002 1.00 91.31 83 GLU A N 1
ATOM 659 C CA . GLU A 1 83 ? 6.397 -2.345 5.923 1.00 91.31 83 GLU A CA 1
ATOM 660 C C . GLU A 1 83 ? 7.553 -2.580 6.896 1.00 91.31 83 GLU A C 1
ATOM 662 O O . GLU A 1 83 ? 8.721 -2.339 6.565 1.00 91.31 83 GLU A O 1
ATOM 667 N N . ASN A 1 84 ? 7.209 -3.123 8.070 1.00 89.44 84 ASN A N 1
ATOM 668 C CA . ASN A 1 84 ? 8.143 -3.493 9.136 1.00 89.44 84 ASN A CA 1
ATOM 669 C C . ASN A 1 84 ? 9.049 -2.324 9.554 1.00 89.44 84 ASN A C 1
ATOM 671 O O . ASN A 1 84 ? 10.245 -2.490 9.776 1.00 89.44 84 ASN A O 1
ATOM 675 N N . VAL A 1 85 ? 8.480 -1.111 9.594 1.00 88.75 85 VAL A N 1
ATOM 676 C CA . VAL A 1 85 ? 9.215 0.131 9.886 1.00 88.75 85 VAL A CA 1
ATOM 677 C C . VAL A 1 85 ? 9.911 0.043 11.242 1.00 88.75 85 VAL A C 1
ATOM 679 O O . VAL A 1 85 ? 11.069 0.419 11.357 1.00 88.75 85 VAL A O 1
ATOM 682 N N . ARG A 1 86 ? 9.229 -0.508 12.254 1.00 87.00 86 ARG A N 1
ATOM 683 C CA . ARG A 1 86 ? 9.767 -0.649 13.614 1.00 87.00 86 ARG A CA 1
ATOM 684 C C . ARG A 1 86 ? 10.947 -1.616 13.683 1.00 87.00 86 ARG A C 1
ATOM 686 O O . ARG A 1 86 ? 11.821 -1.451 14.528 1.00 87.00 86 ARG A O 1
ATOM 693 N N . GLU A 1 87 ? 10.917 -2.677 12.893 1.00 89.31 87 GLU A N 1
ATOM 694 C CA . GLU A 1 87 ? 11.986 -3.665 12.818 1.00 89.31 87 GLU A CA 1
ATOM 695 C C . GLU A 1 87 ? 13.175 -3.067 12.064 1.00 89.31 87 GLU A C 1
ATOM 697 O O . GLU A 1 87 ? 14.272 -3.015 12.608 1.00 89.31 87 GLU A O 1
ATOM 702 N N . LYS A 1 88 ? 12.927 -2.505 10.875 1.00 86.25 88 LYS A N 1
ATOM 703 C CA . LYS A 1 88 ? 13.962 -1.904 10.022 1.00 86.25 88 LYS A CA 1
ATOM 704 C C . LYS A 1 88 ? 14.652 -0.701 10.661 1.00 86.25 88 LYS A C 1
ATOM 706 O O . LYS A 1 88 ? 15.833 -0.499 10.428 1.00 86.25 88 LYS A O 1
ATOM 711 N N . SER A 1 89 ? 13.958 0.072 11.498 1.00 85.12 89 SER A N 1
ATOM 712 C CA . SER A 1 89 ? 14.557 1.224 12.184 1.00 85.12 89 SER A CA 1
ATOM 713 C C . SER A 1 89 ? 15.573 0.846 13.267 1.00 85.12 89 SER A C 1
ATOM 715 O O . SER A 1 89 ? 16.254 1.722 13.790 1.00 85.12 89 SER A O 1
ATOM 717 N N . LYS A 1 90 ? 15.621 -0.424 13.690 1.00 83.88 90 LYS A N 1
ATOM 718 C CA . LYS A 1 90 ? 16.533 -0.893 14.747 1.00 83.88 90 LYS A CA 1
ATOM 719 C C . LYS A 1 90 ? 17.869 -1.390 14.212 1.00 83.88 90 LYS A C 1
ATOM 721 O O . LYS A 1 90 ? 18.828 -1.405 14.972 1.00 83.88 90 LYS A O 1
ATOM 726 N N . ASP A 1 91 ? 17.908 -1.789 12.946 1.00 70.56 91 ASP A N 1
ATOM 727 C CA . ASP A 1 91 ? 19.102 -2.350 12.310 1.00 70.56 91 ASP A CA 1
ATOM 728 C C . ASP A 1 91 ? 20.051 -1.258 11.781 1.00 70.56 91 ASP A C 1
ATOM 730 O O . ASP A 1 91 ? 21.170 -1.562 11.383 1.00 70.56 91 ASP A O 1
ATOM 734 N N . ASP A 1 92 ? 19.615 0.005 11.814 1.00 60.88 92 ASP A N 1
ATOM 735 C CA . ASP A 1 92 ? 20.265 1.142 11.155 1.00 60.88 92 ASP A CA 1
ATOM 736 C C . ASP A 1 92 ? 20.539 2.287 12.155 1.00 60.88 92 ASP A C 1
ATOM 738 O O . ASP A 1 92 ? 20.152 3.423 11.919 1.00 60.88 92 ASP A O 1
ATOM 742 N N . ASP A 1 93 ? 21.093 1.988 13.343 1.00 62.47 93 ASP A N 1
ATOM 743 C CA . ASP A 1 93 ? 21.488 2.957 14.399 1.00 62.47 93 ASP A CA 1
ATOM 744 C C . ASP A 1 93 ? 20.481 4.109 14.694 1.00 62.47 93 ASP A C 1
ATOM 746 O O . ASP A 1 93 ? 20.838 5.159 15.230 1.00 62.47 93 ASP A O 1
ATOM 750 N N . GLY A 1 94 ? 19.191 3.920 14.388 1.00 54.38 94 GLY A N 1
ATOM 751 C CA . GLY A 1 94 ? 18.142 4.930 14.552 1.00 54.38 94 GLY A CA 1
ATOM 752 C C . GLY A 1 94 ? 18.027 5.994 13.448 1.00 54.38 94 GLY A C 1
ATOM 753 O O . GLY A 1 94 ? 17.375 7.008 13.690 1.00 54.38 94 GLY A O 1
ATOM 754 N N . LEU A 1 95 ? 18.601 5.795 12.257 1.00 53.03 95 LEU A N 1
ATOM 755 C CA . LEU A 1 95 ? 18.476 6.712 11.114 1.00 53.03 95 LEU A CA 1
ATOM 756 C C . LEU A 1 95 ? 17.400 6.242 10.119 1.00 53.03 95 LEU A C 1
ATOM 758 O O . LEU A 1 95 ? 17.694 5.824 9.001 1.00 53.03 95 LEU A O 1
ATOM 762 N N . LEU A 1 96 ? 16.134 6.353 10.525 1.00 54.25 96 LEU A N 1
ATOM 763 C CA . LEU A 1 96 ? 15.053 6.658 9.578 1.00 54.25 96 LEU A CA 1
ATOM 764 C C . LEU A 1 96 ? 14.728 8.148 9.654 1.00 54.25 96 LEU A C 1
ATOM 766 O O . LEU A 1 96 ? 14.660 8.666 10.792 1.00 54.25 96 LEU A O 1
#

pLDDT: mean 87.45, std 8.93, range [53.03, 95.12]